Protein AF-A0A8A3PNG5-F1 (afdb_monomer_lite)

pLDDT: mean 71.39, std 20.62, range [41.38, 98.69]

Foldseek 3Di:
DDDDPPDPPDPDDPDDDDDDDDDDDPDDDDDDDDDDDDDDDDDDDDDDDDDDDPPDDDDDDDDDDDDDDDPPPDPDDDDDDDDDDDDDDDDPPCDPVVVVVVVVVVVVVVVVVVVVVVVVVVVVVVVVVVVVVVVVVVVVVVVVVVVVVVVVVVVVVVCVVCVCPPVPPPPDD

Radius of gyration: 38.14 Å; chains: 1; bounding box: 91×49×102 Å

Sequence (173 aa):
MERVKERDKYYDTARNRTNPTTEITINMPLFSHHQEQHEPSPIVEEPPKRSSSIFHRNRPESMSQSERSLSTVSSTPSQRSTRNRGFLHKNQDAQDPVIAAAEQRIINAEEMEREADRALLNARKAVAEAREHMRQLKLEMETQAKALKIRQGQANNIYKRAKPLGRHQVPGL

Organism: NCBI:txid61207

Structure (mmCIF, N/CA/C/O backbone):
data_AF-A0A8A3PNG5-F1
#
_entry.id   AF-A0A8A3PNG5-F1
#
loop_
_atom_site.group_PDB
_atom_site.id
_atom_site.type_symbol
_atom_site.label_atom_id
_atom_site.label_alt_id
_atom_site.label_comp_id
_atom_site.label_asym_id
_atom_site.label_entity_id
_atom_site.label_seq_id
_atom_site.pdbx_PDB_ins_code
_atom_site.Cartn_x
_atom_site.Cartn_y
_atom_site.Cartn_z
_atom_site.occupancy
_atom_site.B_iso_or_equiv
_atom_site.auth_seq_id
_atom_site.auth_comp_id
_atom_site.auth_asym_id
_atom_site.auth_atom_id
_atom_site.pdbx_PDB_model_num
ATOM 1 N N . MET A 1 1 ? -32.517 -28.771 34.392 1.00 47.44 1 MET A N 1
ATOM 2 C CA . MET A 1 1 ? -31.435 -28.364 33.470 1.00 47.44 1 MET A CA 1
ATOM 3 C C . MET A 1 1 ? -32.063 -27.802 32.202 1.00 47.44 1 MET A C 1
ATOM 5 O O . MET A 1 1 ? -32.140 -28.495 31.202 1.00 47.44 1 MET A O 1
ATOM 9 N N . GLU A 1 2 ? -32.576 -26.575 32.243 1.00 54.69 2 GLU A N 1
ATOM 10 C CA . GLU A 1 2 ? -33.316 -26.021 31.103 1.00 54.69 2 GLU A CA 1
ATOM 11 C C . GLU A 1 2 ? -33.284 -24.493 31.195 1.00 54.69 2 GLU A C 1
ATOM 13 O O . GLU A 1 2 ? -34.098 -23.913 31.902 1.00 54.69 2 GLU A O 1
ATOM 18 N N . ARG A 1 3 ? -32.250 -23.843 30.630 1.00 56.72 3 ARG A N 1
ATOM 19 C CA . ARG A 1 3 ? -32.218 -22.377 30.383 1.00 56.72 3 ARG A CA 1
ATOM 20 C C . ARG A 1 3 ? -30.951 -21.885 29.655 1.00 56.72 3 ARG A C 1
ATOM 22 O O . ARG A 1 3 ? -30.305 -20.935 30.087 1.00 56.72 3 ARG A O 1
ATOM 29 N N . VAL A 1 4 ? -30.574 -22.519 28.540 1.00 57.31 4 VAL A N 1
ATOM 30 C CA . VAL A 1 4 ? -29.435 -22.046 27.712 1.00 57.31 4 VAL A CA 1
ATOM 31 C C . VAL A 1 4 ? -29.830 -21.693 26.267 1.00 57.31 4 VAL A C 1
ATOM 33 O O . VAL A 1 4 ? -29.039 -21.094 25.554 1.00 57.31 4 VAL A O 1
ATOM 36 N N . LYS A 1 5 ? -31.070 -21.938 25.824 1.00 56.97 5 LYS A N 1
ATOM 37 C CA . LYS A 1 5 ? -31.448 -21.807 24.400 1.00 56.97 5 LYS A CA 1
ATOM 38 C C . LYS A 1 5 ? -32.187 -20.516 24.013 1.00 56.97 5 LYS A C 1
ATOM 40 O O . LYS A 1 5 ? -33.054 -20.550 23.150 1.00 56.97 5 LYS A O 1
ATOM 45 N N . GLU A 1 6 ? -31.875 -19.375 24.628 1.00 55.25 6 GLU A N 1
ATOM 46 C CA . GLU A 1 6 ? -32.592 -18.124 24.307 1.00 55.25 6 GLU A CA 1
ATOM 47 C C . GLU A 1 6 ? -31.699 -16.874 24.318 1.00 55.25 6 GLU A C 1
ATOM 49 O O . GLU A 1 6 ? -32.058 -15.832 24.860 1.00 55.25 6 GLU A O 1
ATOM 54 N N . ARG A 1 7 ? -30.487 -16.972 23.756 1.00 59.09 7 ARG A N 1
ATOM 55 C CA . ARG A 1 7 ? -29.574 -15.817 23.627 1.00 59.09 7 ARG A CA 1
ATOM 56 C C . ARG A 1 7 ? -29.104 -15.498 22.209 1.00 59.09 7 ARG A C 1
ATOM 58 O O . ARG A 1 7 ? -28.378 -14.525 22.050 1.00 59.09 7 ARG A O 1
ATOM 65 N N . ASP A 1 8 ? -29.598 -16.209 21.198 1.00 53.38 8 ASP A N 1
ATOM 66 C CA . ASP A 1 8 ? -29.108 -16.031 19.822 1.00 53.38 8 ASP A CA 1
ATOM 67 C C . ASP A 1 8 ? -30.072 -15.246 18.912 1.00 53.38 8 ASP A C 1
ATOM 69 O O . ASP A 1 8 ? -29.776 -15.010 17.747 1.00 53.38 8 ASP A O 1
ATOM 73 N N . LYS A 1 9 ? -31.215 -14.770 19.427 1.00 56.66 9 LYS A N 1
ATOM 74 C CA . LYS A 1 9 ? -32.243 -14.079 18.621 1.00 56.66 9 LYS A CA 1
ATOM 75 C C . LYS A 1 9 ? -32.197 -12.544 18.680 1.00 56.66 9 LYS A C 1
ATOM 77 O O . LYS A 1 9 ? -33.255 -11.921 18.671 1.00 56.66 9 LYS A O 1
ATOM 82 N N . TYR A 1 10 ? -31.024 -11.905 18.776 1.00 52.97 10 TYR A N 1
ATOM 83 C CA . TYR A 1 10 ? -30.998 -10.427 18.811 1.00 52.97 10 TYR A CA 1
ATOM 84 C C . TYR A 1 10 ? -29.872 -9.698 18.060 1.00 52.97 10 TYR A C 1
ATOM 86 O O . TYR A 1 10 ? -29.756 -8.485 18.196 1.00 52.97 10 TYR A O 1
ATOM 94 N N . TYR A 1 11 ? -29.072 -10.355 17.216 1.00 47.28 11 TYR A N 1
ATOM 95 C CA . TYR A 1 11 ? -28.070 -9.631 16.409 1.00 47.28 11 TYR A CA 1
ATOM 96 C C . TYR A 1 11 ? -27.993 -10.089 14.955 1.00 47.28 11 TYR A C 1
ATOM 98 O O . TYR A 1 11 ? -26.903 -10.247 14.417 1.00 47.28 11 TYR A O 1
ATOM 106 N N . ASP A 1 12 ? -29.145 -10.240 14.298 1.00 49.16 12 ASP A N 1
ATOM 107 C CA . ASP A 1 12 ? -29.179 -10.621 12.882 1.00 49.16 12 ASP A CA 1
ATOM 108 C C . ASP A 1 12 ? -30.165 -9.774 12.062 1.00 49.16 12 ASP A C 1
ATOM 110 O O . ASP A 1 12 ? -31.062 -10.268 11.385 1.00 49.16 12 ASP A O 1
ATOM 114 N N . THR A 1 13 ? -30.074 -8.443 12.180 1.00 57.97 13 THR A N 1
ATOM 115 C CA . THR A 1 13 ? -30.996 -7.533 11.460 1.00 57.97 13 THR A CA 1
ATOM 116 C C . THR A 1 13 ? -30.346 -6.252 10.930 1.00 57.97 13 THR A C 1
ATOM 118 O O . THR A 1 13 ? -31.007 -5.228 10.785 1.00 57.97 13 THR A O 1
ATOM 121 N N . ALA A 1 14 ? -29.051 -6.273 10.602 1.00 51.94 14 ALA A N 1
ATOM 122 C CA . ALA A 1 14 ? -28.386 -5.088 10.043 1.00 51.94 14 ALA A CA 1
ATOM 123 C C . ALA A 1 14 ? -27.287 -5.409 9.018 1.00 51.94 14 ALA A C 1
ATOM 125 O O . ALA A 1 14 ? -26.184 -4.876 9.111 1.00 51.94 14 ALA A O 1
ATOM 126 N N . ARG A 1 15 ? -27.560 -6.281 8.036 1.00 51.56 15 ARG A N 1
ATOM 127 C CA . ARG A 1 15 ? -26.575 -6.597 6.981 1.00 51.56 15 ARG A CA 1
ATOM 128 C C . ARG A 1 15 ? -27.019 -6.461 5.530 1.00 51.56 1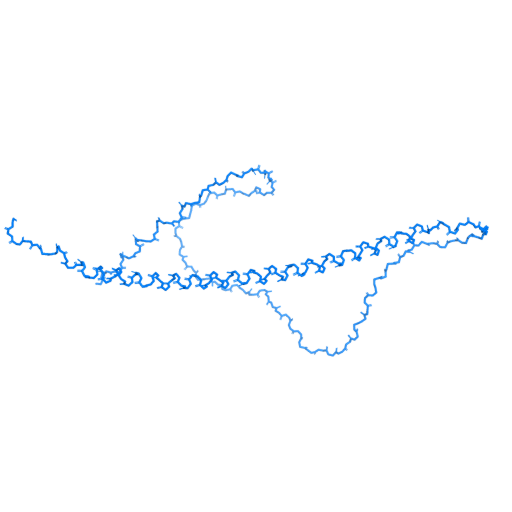5 ARG A C 1
ATOM 130 O O . ARG A 1 15 ? -26.211 -6.752 4.667 1.00 51.56 15 ARG A O 1
ATOM 137 N N . ASN A 1 16 ? -28.206 -5.939 5.229 1.00 53.56 16 ASN A N 1
ATOM 138 C CA . ASN A 1 16 ? -28.615 -5.744 3.833 1.00 53.56 16 ASN A CA 1
ATOM 139 C C . ASN A 1 16 ? -29.186 -4.348 3.591 1.00 53.56 16 ASN A C 1
ATOM 141 O O . ASN A 1 16 ? -30.399 -4.159 3.600 1.00 53.56 16 ASN A O 1
ATOM 145 N N . ARG A 1 17 ? -28.295 -3.374 3.373 1.00 47.81 17 ARG A N 1
ATOM 146 C CA . ARG A 1 17 ? -28.581 -2.147 2.610 1.00 47.81 17 ARG A CA 1
ATOM 147 C C . ARG A 1 17 ? -27.326 -1.721 1.851 1.00 47.81 17 ARG A C 1
ATOM 149 O O . ARG A 1 17 ? -26.607 -0.824 2.277 1.00 47.81 17 ARG A O 1
ATOM 156 N N . THR A 1 18 ? -27.057 -2.388 0.738 1.00 61.03 18 THR A N 1
ATOM 157 C CA . THR A 1 18 ? -26.222 -1.846 -0.337 1.00 61.03 18 THR A CA 1
ATOM 158 C C . THR A 1 18 ? -27.164 -1.400 -1.453 1.00 61.03 18 THR A C 1
ATOM 160 O O . THR A 1 18 ? -28.019 -2.161 -1.900 1.00 61.03 18 THR A O 1
ATOM 163 N N . ASN A 1 19 ? -27.073 -0.129 -1.844 1.00 56.88 19 ASN A N 1
ATOM 164 C CA . ASN A 1 19 ? -27.804 0.407 -2.991 1.00 56.88 19 ASN A CA 1
ATOM 165 C C . ASN A 1 19 ? -27.134 -0.105 -4.278 1.00 56.88 19 ASN A C 1
ATOM 167 O O . ASN A 1 19 ? -25.906 -0.019 -4.359 1.00 56.88 19 ASN A O 1
ATOM 171 N N . PRO A 1 20 ? -27.872 -0.600 -5.286 1.00 53.03 20 PRO A N 1
ATOM 172 C CA . PRO A 1 20 ? -27.276 -0.911 -6.576 1.00 53.03 20 PRO A CA 1
ATOM 173 C C . PRO A 1 20 ? -27.072 0.381 -7.382 1.00 53.03 20 PRO A C 1
ATOM 175 O O . PRO A 1 20 ? -28.025 0.997 -7.858 1.00 53.03 20 PRO A O 1
ATOM 178 N N . THR A 1 21 ? -25.813 0.793 -7.519 1.00 43.38 21 THR A N 1
ATOM 179 C CA . THR A 1 21 ? -25.363 1.765 -8.523 1.00 43.38 21 THR A CA 1
ATOM 180 C C . THR A 1 21 ? -25.505 1.135 -9.910 1.00 43.38 21 THR A C 1
ATOM 182 O O . THR A 1 21 ? -25.142 -0.019 -10.117 1.00 43.38 21 THR A O 1
ATOM 185 N N . THR A 1 22 ? -26.063 1.886 -10.855 1.00 55.47 22 THR A N 1
ATOM 186 C CA . THR A 1 22 ? -26.248 1.502 -12.258 1.00 55.47 22 THR A CA 1
ATOM 187 C C . THR A 1 22 ? -24.909 1.211 -12.939 1.00 55.47 22 THR A C 1
ATOM 189 O O . THR A 1 22 ? -24.161 2.147 -13.223 1.00 55.47 22 THR A O 1
ATOM 192 N N . GLU A 1 23 ? -24.626 -0.055 -13.252 1.00 48.59 23 GLU A N 1
ATOM 193 C CA . GLU A 1 23 ? -23.516 -0.430 -14.132 1.00 48.59 23 GLU A CA 1
ATOM 194 C C . GLU A 1 23 ? -24.025 -0.928 -15.488 1.00 48.59 23 GLU A C 1
ATOM 196 O O . GLU A 1 23 ? -24.862 -1.825 -15.607 1.00 48.59 23 GLU A O 1
ATOM 201 N N . ILE A 1 24 ? -23.497 -0.281 -16.523 1.00 50.38 24 ILE A N 1
ATOM 202 C CA . ILE A 1 24 ? -23.649 -0.595 -17.938 1.00 50.38 24 ILE A CA 1
ATOM 203 C C . ILE A 1 24 ? -23.109 -2.012 -18.169 1.00 50.38 24 ILE A C 1
ATOM 205 O O . ILE A 1 24 ? -21.919 -2.276 -18.021 1.00 50.38 24 ILE A O 1
ATOM 209 N N . THR A 1 25 ? -24.003 -2.934 -18.520 1.00 49.00 25 THR A N 1
ATOM 210 C CA . THR A 1 25 ? -23.689 -4.340 -18.793 1.00 49.00 25 THR A CA 1
ATOM 211 C C . THR A 1 25 ? -22.969 -4.470 -20.137 1.00 49.00 25 THR A C 1
ATOM 213 O O . THR A 1 25 ? -23.601 -4.397 -21.190 1.00 49.00 25 THR A O 1
ATOM 216 N N . ILE A 1 26 ? -21.652 -4.695 -20.123 1.00 62.88 26 ILE A N 1
ATOM 217 C CA . ILE A 1 26 ? -20.926 -5.201 -21.296 1.00 62.88 26 ILE A CA 1
ATOM 218 C C . ILE A 1 26 ? -20.943 -6.730 -21.220 1.00 62.88 26 ILE A C 1
ATOM 220 O O . ILE A 1 26 ? -20.246 -7.360 -20.430 1.00 62.88 26 ILE A O 1
ATOM 224 N N . ASN A 1 27 ? -21.819 -7.304 -22.038 1.00 53.50 27 ASN A N 1
ATOM 225 C CA . ASN A 1 27 ? -22.086 -8.725 -22.199 1.00 53.50 27 ASN A CA 1
ATOM 226 C C . ASN A 1 27 ? -20.880 -9.441 -22.843 1.00 53.50 27 ASN A C 1
ATOM 228 O O . ASN A 1 27 ? -20.631 -9.241 -24.028 1.00 53.50 27 ASN A O 1
ATOM 232 N N . MET A 1 28 ? -20.152 -10.281 -22.099 1.00 56.03 28 MET A N 1
ATOM 233 C CA . MET A 1 28 ? -19.136 -11.200 -22.639 1.00 56.03 28 MET A CA 1
ATOM 234 C C . MET A 1 28 ? -19.506 -12.649 -22.281 1.00 56.03 28 MET A C 1
ATOM 236 O O . MET A 1 28 ? -19.388 -13.026 -21.114 1.00 56.03 28 MET A O 1
ATOM 240 N N . PRO A 1 29 ? -19.951 -13.483 -23.242 1.00 59.94 29 PRO A N 1
ATOM 241 C CA . PRO A 1 29 ? -20.283 -14.875 -22.979 1.00 59.94 29 PRO A CA 1
ATOM 242 C C . PRO A 1 29 ? -19.094 -15.777 -23.337 1.00 59.94 29 PRO A C 1
ATOM 244 O O . PRO A 1 29 ? -18.828 -16.008 -24.514 1.00 59.94 29 PRO A O 1
ATOM 247 N N . LEU A 1 30 ? -18.383 -16.313 -22.339 1.00 55.53 30 LEU A N 1
ATOM 248 C CA . LEU A 1 30 ? -17.421 -17.401 -22.591 1.00 55.53 30 LEU A CA 1
ATOM 249 C C . LEU A 1 30 ? -17.465 -18.570 -21.597 1.00 55.53 30 LEU A C 1
ATOM 251 O O . LEU A 1 30 ? -16.761 -19.547 -21.801 1.00 55.53 30 LEU A O 1
ATOM 255 N N . PHE A 1 31 ? -18.342 -18.568 -20.591 1.00 59.53 31 PHE A N 1
ATOM 256 C CA . PHE A 1 31 ? -18.548 -19.760 -19.760 1.00 59.53 31 PHE A CA 1
ATOM 257 C C . PHE A 1 31 ? -20.022 -19.903 -19.378 1.00 59.53 31 PHE A C 1
ATOM 259 O O . PHE A 1 31 ? -20.449 -19.511 -18.297 1.00 59.53 31 PHE A O 1
ATOM 266 N N . SER A 1 32 ? -20.818 -20.475 -20.280 1.00 56.00 32 SER A N 1
ATOM 267 C CA . SER A 1 32 ? -22.090 -21.085 -19.897 1.00 56.00 32 SER A CA 1
ATOM 268 C C . SER A 1 32 ? -21.779 -22.371 -19.133 1.00 56.00 32 SER A C 1
ATOM 270 O O . SER A 1 32 ? -21.365 -23.361 -19.733 1.00 56.00 32 SER A O 1
ATOM 272 N N . HIS A 1 33 ? -21.948 -22.357 -17.811 1.00 48.41 33 HIS A N 1
ATOM 273 C CA . HIS A 1 33 ? -21.984 -23.576 -17.006 1.00 48.41 33 HIS A CA 1
ATOM 274 C C . HIS A 1 33 ? -23.395 -23.783 -16.451 1.00 48.41 33 HIS A C 1
ATOM 276 O O . HIS A 1 33 ? -24.076 -22.839 -16.055 1.00 48.41 33 HIS A O 1
ATOM 282 N N . HIS A 1 34 ? -23.826 -25.035 -16.531 1.00 47.38 34 HIS A N 1
ATOM 283 C CA . HIS A 1 34 ? -25.161 -25.573 -16.303 1.00 47.38 34 HIS A CA 1
ATOM 284 C C . HIS A 1 34 ? -25.764 -25.131 -14.953 1.00 47.38 34 HIS A C 1
ATOM 286 O O . HIS A 1 34 ? -25.139 -25.300 -13.908 1.00 47.38 34 HIS A O 1
ATOM 292 N N . GLN A 1 35 ? -26.991 -24.596 -14.966 1.00 47.72 35 GLN A N 1
ATOM 293 C CA . GLN A 1 35 ? -27.850 -24.603 -13.782 1.00 47.72 35 GLN A CA 1
ATOM 294 C C . GLN A 1 35 ? -28.387 -26.026 -13.606 1.00 47.72 35 GLN A C 1
ATOM 296 O O . GLN A 1 35 ? -29.342 -26.409 -14.277 1.00 47.72 35 GLN A O 1
ATOM 301 N N . GLU A 1 36 ? -27.802 -26.790 -12.689 1.00 43.47 36 GLU A N 1
ATOM 302 C CA . GLU A 1 36 ? -28.494 -27.920 -12.077 1.00 43.47 36 GLU A CA 1
ATOM 303 C C . GLU A 1 36 ? -29.031 -27.470 -10.719 1.00 43.47 36 GLU A C 1
ATOM 305 O O . GLU A 1 36 ? -28.287 -27.075 -9.821 1.00 43.47 36 GLU A O 1
ATOM 310 N N . GLN A 1 37 ? -30.356 -27.480 -10.596 1.00 42.03 37 GLN A N 1
ATOM 311 C CA . GLN A 1 37 ? -31.033 -27.342 -9.319 1.00 42.03 37 GLN A CA 1
ATOM 312 C C . GLN A 1 37 ? -30.815 -28.629 -8.517 1.00 42.03 37 GLN A C 1
ATOM 314 O O . GLN A 1 37 ? -31.228 -29.708 -8.939 1.00 42.03 37 GLN A O 1
ATOM 319 N N . HIS A 1 38 ? -30.172 -28.514 -7.359 1.00 41.50 38 HIS A N 1
ATOM 320 C CA . HIS A 1 38 ? -30.123 -29.570 -6.354 1.00 41.50 38 HIS A CA 1
ATOM 321 C C . HIS A 1 38 ? -30.492 -28.957 -5.001 1.00 41.50 38 HIS A C 1
ATOM 323 O O . HIS A 1 38 ? -29.753 -28.132 -4.465 1.00 41.50 38 HIS A O 1
ATOM 329 N N . GLU A 1 39 ? -31.654 -29.332 -4.465 1.00 50.16 39 GLU A N 1
ATOM 330 C CA . GLU A 1 39 ? -31.987 -29.108 -3.057 1.00 50.16 39 GLU A CA 1
ATOM 331 C C . GLU A 1 39 ? -31.218 -30.113 -2.182 1.00 50.16 39 GLU A C 1
ATOM 333 O O . GLU A 1 39 ? -31.295 -31.314 -2.453 1.00 50.16 39 GLU A O 1
ATOM 338 N N . PRO A 1 40 ? -30.507 -29.691 -1.119 1.00 52.41 40 PRO A N 1
ATOM 339 C CA . PRO A 1 40 ? -29.887 -30.641 -0.203 1.00 52.41 40 PRO A CA 1
ATOM 340 C C . PRO A 1 40 ? -30.744 -30.895 1.050 1.00 52.41 40 PRO A C 1
ATOM 342 O O . PRO A 1 40 ? -30.906 -30.034 1.915 1.00 52.41 40 PRO A O 1
ATOM 345 N N . SER A 1 41 ? -31.222 -32.132 1.188 1.00 52.69 41 SER A N 1
ATOM 346 C CA . SER A 1 41 ? -31.613 -32.757 2.462 1.00 52.69 41 SER A CA 1
ATOM 347 C C . SER A 1 41 ? -30.398 -32.956 3.399 1.00 52.69 41 SER A C 1
ATOM 349 O O . SER A 1 41 ? -29.283 -33.138 2.905 1.00 52.69 41 SER A O 1
ATOM 351 N N . PRO A 1 42 ? -30.567 -32.953 4.741 1.00 52.16 42 PRO A N 1
ATOM 352 C CA . PRO A 1 42 ? -29.456 -32.885 5.693 1.00 52.16 42 PRO A CA 1
ATOM 353 C C . PRO A 1 42 ? -28.774 -34.247 5.868 1.00 52.16 42 PRO A C 1
ATOM 355 O O . PRO A 1 42 ? -29.415 -35.216 6.276 1.00 52.16 42 PRO A O 1
ATOM 358 N N . ILE A 1 43 ? -27.468 -34.327 5.596 1.00 53.28 43 ILE A N 1
ATOM 359 C CA . ILE A 1 43 ? -26.668 -35.544 5.789 1.00 53.28 43 ILE A CA 1
ATOM 360 C C . ILE A 1 43 ? -25.387 -35.208 6.573 1.00 53.28 43 ILE A C 1
ATOM 362 O O . ILE A 1 43 ? -24.697 -34.232 6.299 1.00 53.28 43 ILE A O 1
ATOM 366 N N . VAL A 1 44 ? -25.175 -36.044 7.589 1.00 57.06 44 VAL A N 1
ATOM 367 C CA . VAL A 1 44 ? -24.167 -36.138 8.658 1.00 57.06 44 VAL A CA 1
ATOM 368 C C . VAL A 1 44 ? -22.737 -35.675 8.311 1.00 57.06 44 VAL A C 1
ATOM 370 O O . VAL A 1 44 ? -22.183 -36.020 7.273 1.00 57.06 44 VAL A O 1
ATOM 373 N N . GLU A 1 45 ? -22.128 -34.949 9.254 1.00 59.16 45 GLU A N 1
ATOM 374 C CA . GLU A 1 45 ? -20.752 -34.433 9.256 1.00 59.16 45 GLU A CA 1
ATOM 375 C C . GLU A 1 45 ? -19.716 -35.559 9.491 1.00 59.16 45 GLU A C 1
ATOM 377 O O . GLU A 1 45 ? -19.633 -36.117 10.585 1.00 59.16 45 GLU A O 1
ATOM 382 N N . GLU A 1 46 ? -18.906 -35.891 8.477 1.00 66.12 46 GLU A N 1
ATOM 383 C CA . GLU A 1 46 ? -17.646 -36.639 8.646 1.00 66.12 46 GLU A CA 1
ATOM 384 C C . GLU A 1 46 ? -16.452 -35.663 8.736 1.00 66.12 46 GLU A C 1
ATOM 386 O O . GLU A 1 46 ? -16.410 -34.666 8.009 1.00 66.12 46 GLU A O 1
ATOM 391 N N . PRO A 1 47 ? -15.447 -35.930 9.596 1.00 62.66 47 PRO A N 1
ATOM 392 C CA . PRO A 1 47 ? -14.327 -35.017 9.817 1.00 62.66 47 PRO A CA 1
ATOM 393 C C . PRO A 1 47 ? -13.430 -34.901 8.569 1.00 62.66 47 PRO A C 1
ATOM 395 O O . PRO A 1 47 ? -13.132 -35.917 7.930 1.00 62.66 47 PRO A O 1
ATOM 398 N N . PRO A 1 48 ? -12.914 -33.700 8.228 1.00 62.34 48 PRO A N 1
ATOM 399 C CA . PRO A 1 48 ? -12.102 -33.528 7.031 1.00 62.34 48 PRO A CA 1
ATOM 400 C C . PRO A 1 48 ? -10.781 -34.298 7.149 1.00 62.34 48 PRO A C 1
ATOM 402 O O . PRO A 1 48 ? -9.901 -33.976 7.955 1.00 62.34 48 PRO A O 1
ATOM 405 N N . LYS A 1 49 ? -10.617 -35.313 6.296 1.00 53.97 49 LYS A N 1
ATOM 406 C CA . LYS A 1 49 ? -9.340 -35.995 6.068 1.00 53.97 49 LYS A CA 1
ATOM 407 C C . LYS A 1 49 ? -8.370 -34.986 5.448 1.00 53.97 49 L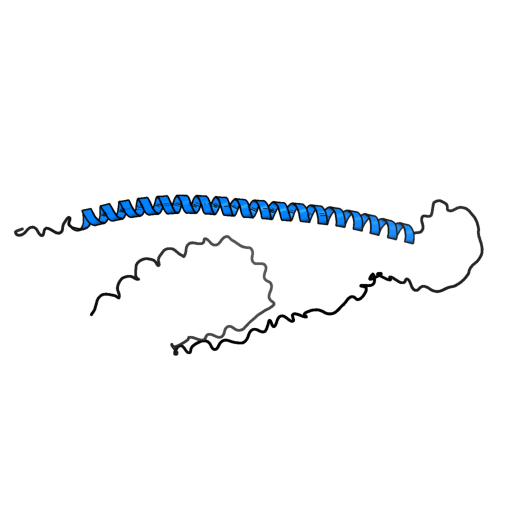YS A C 1
ATOM 409 O O . LYS A 1 49 ? -8.580 -34.500 4.341 1.00 53.97 49 LYS A O 1
ATOM 414 N N . ARG A 1 50 ? -7.322 -34.649 6.203 1.00 61.59 50 ARG A N 1
ATOM 415 C CA . ARG A 1 50 ? -6.246 -33.720 5.826 1.00 61.59 50 ARG A CA 1
ATOM 416 C C . ARG A 1 50 ? -5.605 -34.188 4.516 1.00 61.59 50 ARG A C 1
ATOM 418 O O . ARG A 1 50 ? -4.852 -35.160 4.527 1.00 61.59 50 ARG A O 1
ATOM 425 N N . SER A 1 51 ? -5.894 -33.513 3.405 1.00 61.06 51 SER A N 1
ATOM 426 C CA . SER A 1 51 ? -5.198 -33.770 2.148 1.00 61.06 51 SER A CA 1
ATOM 427 C C . SER A 1 51 ? -3.822 -33.102 2.173 1.00 61.06 51 SER A C 1
ATOM 429 O O . SER A 1 51 ? -3.621 -31.975 2.628 1.00 61.06 51 SER A O 1
ATOM 431 N N . SER A 1 52 ? -2.844 -33.902 1.778 1.00 59.72 52 SER A N 1
ATOM 432 C CA . SER A 1 52 ? -1.410 -33.685 1.851 1.00 59.72 52 SER A CA 1
ATOM 433 C C . SER A 1 52 ? -0.942 -32.490 1.023 1.00 59.72 52 SER A C 1
ATOM 435 O O . SER A 1 52 ? -1.177 -32.415 -0.179 1.00 59.72 52 SER A O 1
ATOM 437 N N . SER A 1 53 ? -0.211 -31.598 1.693 1.00 59.31 53 SER A N 1
ATOM 438 C CA . SER A 1 53 ? 0.575 -30.499 1.131 1.00 59.31 53 SER A CA 1
ATOM 439 C C . SER A 1 53 ? 1.369 -30.917 -0.115 1.00 59.31 53 SER A C 1
ATOM 441 O O . SER A 1 53 ? 2.272 -31.745 -0.028 1.00 59.31 53 SER A O 1
ATOM 443 N N . ILE A 1 54 ? 1.080 -30.295 -1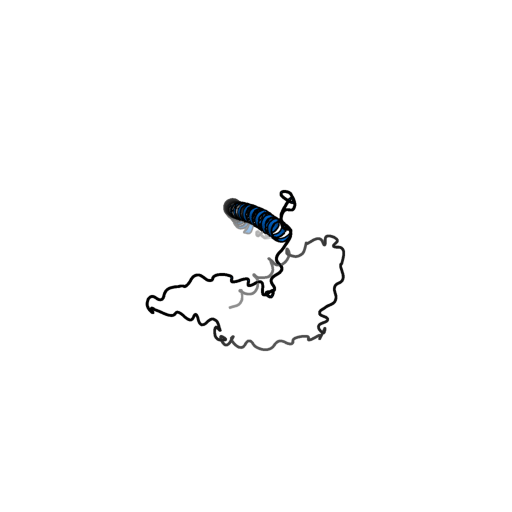.261 1.00 64.88 54 ILE A N 1
ATOM 444 C CA . ILE A 1 54 ? 1.823 -30.476 -2.525 1.00 64.88 54 ILE A CA 1
ATOM 445 C C . ILE A 1 54 ? 2.956 -29.432 -2.651 1.00 64.88 54 ILE A C 1
ATOM 447 O O . ILE A 1 54 ? 3.637 -29.337 -3.663 1.00 64.88 54 ILE A O 1
ATOM 451 N N . PHE A 1 55 ? 3.252 -28.681 -1.586 1.00 58.50 55 PHE A N 1
ATOM 452 C CA . PHE A 1 55 ? 4.408 -27.781 -1.544 1.00 58.50 55 PHE A CA 1
ATOM 453 C C . PHE A 1 55 ? 5.539 -28.405 -0.732 1.00 58.50 55 PHE A C 1
ATOM 455 O O . PHE A 1 55 ? 5.863 -27.971 0.375 1.00 58.50 55 PHE A O 1
ATOM 462 N N . HIS A 1 56 ? 6.148 -29.449 -1.292 1.00 54.38 56 HIS A N 1
ATOM 463 C CA . HIS A 1 56 ? 7.429 -29.938 -0.802 1.00 54.38 56 HIS A CA 1
ATOM 464 C C . HIS A 1 56 ? 8.510 -28.974 -1.297 1.00 54.38 56 HIS A C 1
ATOM 466 O O . HIS A 1 56 ? 8.861 -28.931 -2.474 1.00 54.38 56 HIS A O 1
ATOM 472 N N . ARG A 1 57 ? 8.985 -28.135 -0.374 1.00 53.88 57 ARG A N 1
ATOM 473 C CA . ARG A 1 57 ? 10.156 -27.277 -0.554 1.00 53.88 57 ARG A CA 1
ATOM 474 C C . ARG A 1 57 ? 11.380 -28.175 -0.720 1.00 53.88 57 ARG A C 1
ATOM 476 O O . ARG A 1 57 ? 11.889 -28.692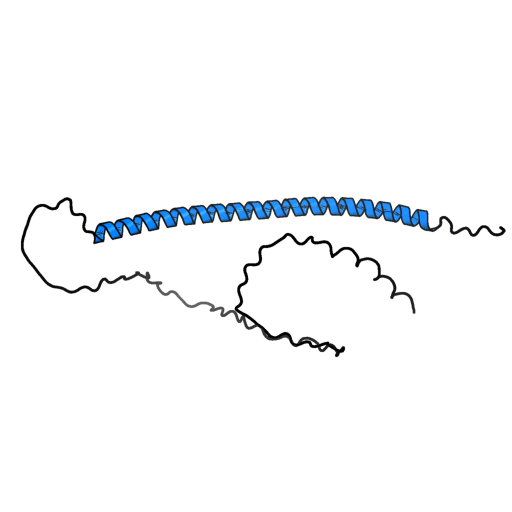 0.271 1.00 53.88 57 ARG A O 1
ATOM 483 N N . ASN A 1 58 ? 11.873 -28.328 -1.945 1.00 50.00 58 ASN A N 1
ATOM 484 C CA . ASN A 1 58 ? 13.228 -28.825 -2.149 1.00 50.00 58 ASN A CA 1
ATOM 485 C C . ASN A 1 58 ? 14.209 -27.772 -1.628 1.00 50.00 58 ASN A C 1
ATOM 487 O O . ASN A 1 58 ? 14.395 -26.711 -2.222 1.00 50.00 58 ASN A O 1
ATOM 491 N N . ARG A 1 59 ? 14.808 -28.079 -0.480 1.00 53.34 59 ARG A N 1
ATOM 492 C CA . ARG A 1 59 ? 15.968 -27.401 0.091 1.00 53.34 59 ARG A CA 1
ATOM 493 C C . ARG A 1 59 ? 17.198 -28.226 -0.295 1.00 53.34 59 ARG A C 1
ATOM 495 O O . ARG A 1 59 ? 17.367 -29.296 0.282 1.00 53.34 59 ARG A O 1
ATOM 502 N N . PRO A 1 60 ? 18.051 -27.791 -1.235 1.00 52.31 60 PRO A N 1
ATOM 503 C CA . PRO A 1 60 ? 19.393 -28.339 -1.326 1.00 52.31 60 PRO A CA 1
ATOM 504 C C . PRO A 1 60 ? 20.314 -27.572 -0.369 1.00 52.31 60 PRO A C 1
ATOM 506 O O . PRO A 1 60 ? 20.608 -26.392 -0.553 1.00 52.31 60 PRO A O 1
ATOM 509 N N . GLU A 1 61 ? 20.723 -28.267 0.689 1.00 45.12 61 GLU A N 1
ATOM 510 C CA . GLU A 1 61 ? 21.935 -27.973 1.450 1.00 45.12 61 GLU A CA 1
ATOM 511 C C . GLU A 1 61 ? 23.164 -28.176 0.542 1.00 45.12 61 GLU A C 1
ATOM 513 O O . GLU A 1 61 ? 23.255 -29.168 -0.174 1.00 45.12 61 GLU A O 1
ATOM 518 N N . SER A 1 62 ? 24.067 -27.193 0.583 1.00 50.09 62 SER A N 1
ATOM 519 C CA . SER A 1 62 ? 25.509 -27.251 0.292 1.00 50.09 62 SER A CA 1
ATOM 520 C C . SER A 1 62 ? 26.026 -28.162 -0.842 1.00 50.09 62 SER A C 1
ATOM 522 O O . SER A 1 62 ? 26.423 -29.300 -0.627 1.00 50.09 62 SER A O 1
ATOM 524 N N . MET A 1 63 ? 26.239 -27.576 -2.025 1.00 46.16 63 MET A N 1
ATOM 525 C CA . MET A 1 63 ? 27.311 -27.991 -2.941 1.00 46.16 63 MET A CA 1
ATOM 526 C C . MET A 1 63 ? 27.992 -26.743 -3.520 1.00 46.16 63 MET A C 1
ATOM 528 O O . MET A 1 63 ? 27.377 -25.955 -4.229 1.00 46.16 63 MET A O 1
ATOM 532 N N . SER A 1 64 ? 29.242 -26.566 -3.089 1.00 41.38 64 SER A N 1
ATOM 533 C CA . SER A 1 64 ? 30.433 -26.105 -3.812 1.00 41.38 64 SER A CA 1
ATOM 534 C C . SER A 1 64 ? 30.290 -25.194 -5.042 1.00 41.38 64 SER A C 1
ATOM 536 O O . SER A 1 64 ? 29.571 -25.479 -5.993 1.00 41.38 64 SER A O 1
ATOM 538 N N . GLN A 1 65 ? 31.127 -24.151 -5.028 1.00 52.03 65 GLN A N 1
ATOM 539 C CA . GLN A 1 65 ? 31.522 -23.260 -6.121 1.00 52.03 65 GLN A CA 1
ATOM 540 C C . GLN A 1 65 ? 31.392 -23.866 -7.526 1.00 52.03 65 GLN A C 1
ATOM 542 O O . GLN A 1 65 ? 31.980 -24.901 -7.832 1.00 52.03 65 GLN A O 1
ATOM 547 N N . SER A 1 66 ? 30.686 -23.153 -8.401 1.00 44.03 66 SER A N 1
ATOM 548 C CA . SER A 1 66 ? 30.857 -23.220 -9.851 1.00 44.03 66 SER A CA 1
ATOM 549 C C . SER A 1 66 ? 30.390 -21.893 -10.451 1.00 44.03 66 SER A C 1
ATOM 551 O O . SER A 1 66 ? 29.200 -21.579 -10.453 1.00 44.03 66 SER A O 1
ATOM 553 N N . GLU A 1 67 ? 31.379 -21.087 -10.839 1.00 52.12 67 GLU A N 1
ATOM 554 C CA . GLU A 1 67 ? 31.392 -20.120 -11.943 1.00 52.12 67 GLU A CA 1
ATOM 555 C C . GLU A 1 67 ? 30.040 -19.954 -12.665 1.00 52.12 67 GLU A C 1
ATOM 557 O O . GLU A 1 67 ? 29.673 -20.751 -13.530 1.00 52.12 67 GLU A O 1
ATOM 562 N N . ARG A 1 68 ? 29.286 -18.895 -12.340 1.00 48.50 68 ARG A N 1
ATOM 563 C CA . ARG A 1 68 ? 28.154 -18.479 -13.178 1.00 48.50 68 ARG A CA 1
ATOM 564 C C . ARG A 1 68 ? 28.681 -17.609 -14.304 1.00 48.50 68 ARG A C 1
ATOM 566 O O . ARG A 1 68 ? 28.883 -16.409 -14.152 1.00 48.50 68 ARG A O 1
ATOM 573 N N . SER A 1 69 ? 28.893 -18.279 -15.428 1.00 49.09 69 SER A N 1
ATOM 574 C CA . SER A 1 69 ? 29.103 -17.704 -16.744 1.00 49.09 69 SER A CA 1
ATOM 575 C C . SER A 1 69 ? 28.047 -16.643 -17.060 1.00 49.09 69 SER A C 1
ATOM 577 O O . SER A 1 69 ? 26.852 -16.819 -16.820 1.00 49.09 69 SER A O 1
ATOM 579 N N . LEU A 1 70 ? 28.531 -15.539 -17.614 1.00 55.94 70 LEU A N 1
ATOM 580 C CA . LEU A 1 70 ? 27.761 -14.442 -18.176 1.00 55.94 70 LEU A CA 1
ATOM 581 C C . LEU A 1 70 ? 26.866 -14.980 -19.301 1.00 55.94 70 LEU A C 1
ATOM 583 O O . LEU A 1 70 ? 27.361 -15.515 -20.291 1.00 55.94 70 LEU A O 1
ATOM 587 N N . SER A 1 71 ? 25.551 -14.828 -19.168 1.00 48.12 71 SER A N 1
ATOM 588 C CA . SER A 1 71 ? 24.608 -15.101 -20.253 1.00 48.12 71 SER A CA 1
ATOM 589 C C . SER A 1 71 ? 24.685 -13.964 -21.272 1.00 48.12 71 SER A C 1
ATOM 591 O O . SER A 1 71 ? 23.938 -12.990 -21.202 1.00 48.12 71 SER A O 1
ATOM 593 N N . THR A 1 72 ? 25.625 -14.059 -22.206 1.00 53.91 72 THR A N 1
ATOM 594 C CA . THR A 1 72 ? 25.666 -13.199 -23.388 1.00 53.91 72 THR A CA 1
ATOM 595 C C . THR A 1 72 ? 24.438 -13.491 -24.248 1.00 53.91 72 THR A C 1
ATOM 597 O O . THR A 1 72 ? 24.264 -14.599 -24.750 1.00 53.91 72 THR A O 1
ATOM 600 N N . VAL A 1 73 ? 23.575 -12.494 -24.434 1.00 57.97 73 VAL A N 1
ATOM 601 C CA . VAL A 1 73 ? 22.513 -12.520 -25.446 1.00 57.97 73 VAL A CA 1
ATOM 602 C C . VAL A 1 73 ? 23.147 -12.418 -26.837 1.00 57.97 73 VAL A C 1
ATOM 604 O O . VAL A 1 73 ? 23.335 -11.340 -27.393 1.00 57.97 73 VAL A O 1
ATOM 607 N N . SER A 1 74 ? 23.535 -13.557 -27.407 1.00 47.53 74 SER A N 1
ATOM 608 C CA . SER A 1 74 ? 24.028 -13.640 -28.782 1.00 47.53 74 SER A CA 1
ATOM 609 C C . SER A 1 74 ? 22.865 -13.501 -29.766 1.00 47.53 74 SER A C 1
ATOM 611 O O . SER A 1 74 ? 22.224 -14.480 -30.135 1.00 47.53 74 SER A O 1
ATOM 613 N N . SER A 1 75 ? 22.595 -12.274 -30.208 1.00 55.62 75 SER A N 1
ATOM 614 C CA . SER A 1 75 ? 21.769 -12.022 -31.393 1.00 55.62 75 SER A CA 1
ATOM 615 C C . SER A 1 75 ? 22.680 -12.089 -32.617 1.00 55.62 75 SER A C 1
ATOM 617 O O . SER A 1 75 ? 23.420 -11.149 -32.892 1.00 55.62 75 SER A O 1
ATOM 619 N N . THR A 1 76 ? 22.691 -13.213 -33.326 1.00 57.22 76 THR A N 1
ATOM 620 C CA . THR A 1 7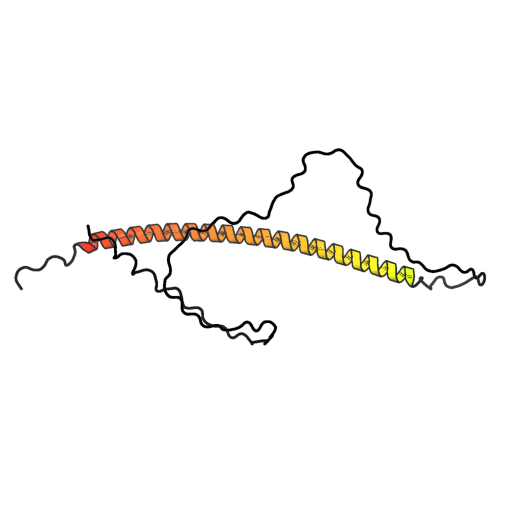6 ? 23.440 -13.376 -34.578 1.00 57.22 76 THR A CA 1
ATOM 621 C C . THR A 1 76 ? 22.605 -12.875 -35.764 1.00 57.22 76 THR A C 1
ATOM 623 O O . THR A 1 76 ? 21.568 -13.464 -36.067 1.00 57.22 76 THR A O 1
ATOM 626 N N . PRO A 1 77 ? 23.027 -11.840 -36.513 1.00 58.53 77 PRO A N 1
ATOM 627 C CA . PRO A 1 77 ? 22.511 -11.629 -37.854 1.00 58.53 77 PRO A CA 1
ATOM 628 C C . PRO A 1 77 ? 23.281 -12.547 -38.809 1.00 58.53 77 PRO A C 1
ATOM 630 O O . PRO A 1 77 ? 24.412 -12.278 -39.207 1.00 58.53 77 PRO A O 1
ATOM 633 N N . SER A 1 78 ? 22.668 -13.672 -39.172 1.00 55.03 78 SER A N 1
ATOM 634 C CA . SER A 1 78 ? 23.125 -14.480 -40.301 1.00 55.03 78 SER A CA 1
ATOM 635 C C . SER A 1 78 ? 22.695 -13.803 -41.601 1.00 55.03 78 SER A C 1
ATOM 637 O O . SER A 1 78 ? 21.538 -13.924 -41.999 1.00 55.03 78 SER A O 1
ATOM 639 N N . GLN A 1 79 ? 23.608 -13.094 -42.269 1.00 58.34 79 GLN A N 1
ATOM 640 C CA . GLN A 1 79 ? 23.478 -12.746 -43.689 1.00 58.34 79 GLN A CA 1
ATOM 641 C C . GLN A 1 79 ? 24.856 -12.771 -44.377 1.00 58.34 79 GLN A C 1
ATOM 643 O O . GLN A 1 79 ? 25.675 -11.868 -44.257 1.00 58.34 79 GLN A O 1
ATOM 648 N N . ARG A 1 80 ? 25.084 -13.892 -45.067 1.00 51.88 80 ARG A N 1
ATOM 649 C CA . ARG A 1 80 ? 25.863 -14.112 -46.299 1.00 51.88 80 ARG A CA 1
ATOM 650 C C . ARG A 1 80 ? 26.864 -13.039 -46.777 1.00 51.88 80 ARG A C 1
ATOM 652 O O . ARG A 1 80 ? 26.514 -11.957 -47.225 1.00 51.88 80 ARG A O 1
ATOM 659 N N . SER A 1 81 ? 28.107 -13.505 -46.898 1.00 59.38 81 SER A N 1
ATOM 660 C CA . SER A 1 81 ? 29.151 -13.068 -47.836 1.00 59.38 81 SER A CA 1
ATOM 661 C C . SER A 1 81 ? 28.641 -12.826 -49.265 1.00 59.38 81 SER A C 1
ATOM 663 O O . SER A 1 81 ? 28.118 -13.764 -49.858 1.00 59.38 81 SER A O 1
ATOM 665 N N . THR A 1 82 ? 28.983 -11.678 -49.864 1.00 52.84 82 THR A N 1
ATOM 666 C CA . THR A 1 82 ? 29.722 -11.619 -51.144 1.00 52.84 82 THR A CA 1
ATOM 667 C C . THR A 1 82 ? 30.331 -10.234 -51.370 1.00 52.84 82 THR A C 1
ATOM 669 O O . THR A 1 82 ? 29.670 -9.209 -51.261 1.00 52.84 82 THR A O 1
ATOM 672 N N . ARG A 1 83 ? 31.621 -10.250 -51.711 1.00 61.25 83 ARG A N 1
ATOM 673 C CA . ARG A 1 83 ? 32.457 -9.131 -52.153 1.00 61.25 83 ARG A CA 1
ATOM 674 C C . ARG A 1 83 ? 31.801 -8.364 -53.305 1.00 61.25 83 ARG A C 1
ATOM 676 O O . ARG A 1 83 ? 31.497 -8.978 -54.319 1.00 61.25 83 ARG A O 1
ATOM 683 N N . ASN A 1 84 ? 31.756 -7.037 -53.214 1.00 53.06 84 ASN A N 1
ATOM 684 C CA . ASN A 1 84 ? 31.880 -6.190 -54.396 1.00 53.06 84 ASN A CA 1
ATOM 685 C C . ASN A 1 84 ? 32.731 -4.957 -54.068 1.00 53.06 84 ASN A C 1
ATOM 687 O O . ASN A 1 84 ? 32.398 -4.156 -53.200 1.00 53.06 84 ASN A O 1
ATOM 691 N N . ARG A 1 85 ? 33.884 -4.873 -54.738 1.00 61.19 85 ARG A N 1
ATOM 692 C CA . ARG A 1 85 ? 34.766 -3.703 -54.790 1.00 61.19 85 ARG A CA 1
ATOM 693 C C . ARG A 1 85 ? 34.120 -2.628 -55.661 1.00 61.19 85 ARG A C 1
ATOM 695 O O . ARG A 1 85 ? 33.608 -2.957 -56.725 1.00 61.19 85 ARG A O 1
ATOM 702 N N . GLY A 1 86 ? 34.338 -1.367 -55.300 1.00 55.91 86 GLY A N 1
ATOM 703 C CA . GLY A 1 86 ? 34.344 -0.252 -56.248 1.00 55.91 86 GLY A CA 1
ATOM 704 C C . GLY A 1 86 ? 33.411 0.890 -55.867 1.00 55.91 86 GLY A C 1
ATOM 705 O O . GLY A 1 86 ? 32.275 0.653 -55.488 1.00 55.91 86 GLY A O 1
ATOM 706 N N . PHE A 1 87 ? 33.916 2.109 -56.064 1.00 54.47 87 PHE A N 1
ATOM 707 C CA . PHE A 1 87 ? 33.257 3.417 -55.940 1.00 54.47 87 PHE A CA 1
ATOM 708 C C . PHE A 1 87 ? 33.386 4.106 -54.583 1.00 54.47 87 PHE A C 1
ATOM 710 O O . PHE A 1 87 ? 32.500 4.154 -53.738 1.00 54.47 87 PHE A O 1
ATOM 717 N N . LEU A 1 88 ? 34.576 4.684 -54.441 1.00 64.56 88 LEU A N 1
ATOM 718 C CA . LEU A 1 88 ? 34.907 5.720 -53.490 1.00 64.56 88 LEU A CA 1
ATOM 719 C C . LEU A 1 88 ? 34.078 6.997 -53.732 1.00 64.56 88 LEU A C 1
ATOM 721 O O . LEU A 1 88 ? 33.891 7.422 -54.871 1.00 64.56 88 LEU A O 1
ATOM 725 N N . HIS A 1 89 ? 33.781 7.648 -52.605 1.00 59.47 89 HIS A N 1
ATOM 726 C CA . HIS A 1 89 ? 33.516 9.073 -52.393 1.00 59.47 89 HIS A CA 1
ATOM 727 C C . HIS A 1 89 ? 32.056 9.553 -52.386 1.00 59.47 89 HIS A C 1
ATOM 729 O O . HIS A 1 89 ? 31.360 9.549 -53.396 1.00 59.47 89 HIS A O 1
ATOM 735 N N . LYS A 1 90 ? 31.727 10.165 -51.233 1.00 51.81 90 LYS A N 1
ATOM 736 C CA . LYS A 1 90 ? 30.778 11.273 -51.045 1.00 51.81 90 LYS A CA 1
ATOM 737 C C . LYS A 1 90 ? 29.365 10.916 -50.584 1.00 51.81 90 LYS A C 1
ATOM 739 O O . LYS A 1 90 ? 28.410 11.407 -51.153 1.00 51.81 90 LYS A O 1
ATOM 744 N N . ASN A 1 91 ? 29.249 10.161 -49.492 1.00 52.88 91 ASN A N 1
ATOM 745 C CA . ASN A 1 91 ? 28.060 10.200 -48.634 1.00 52.88 91 ASN A CA 1
ATOM 746 C C . ASN A 1 91 ? 28.512 10.190 -47.170 1.00 52.88 91 ASN A C 1
ATOM 748 O O . ASN A 1 91 ? 28.466 9.166 -46.500 1.00 52.88 91 ASN A O 1
ATOM 752 N N . GLN A 1 92 ? 29.015 11.330 -46.697 1.00 54.31 92 GLN A N 1
ATOM 753 C CA . GLN A 1 92 ? 29.301 11.542 -45.274 1.00 54.31 92 GLN A CA 1
ATOM 754 C C . GLN A 1 92 ? 28.002 11.771 -44.466 1.00 54.31 92 GLN A C 1
ATOM 756 O O . GLN A 1 92 ? 28.046 11.803 -43.243 1.00 54.31 92 GLN A O 1
ATOM 761 N N . ASP A 1 93 ? 26.855 11.842 -45.159 1.00 54.81 93 ASP A N 1
ATOM 762 C CA . ASP A 1 93 ? 25.535 12.180 -44.610 1.00 54.81 93 ASP A CA 1
ATOM 763 C C . ASP A 1 93 ? 24.503 11.041 -44.720 1.00 54.81 93 ASP A C 1
ATOM 765 O O . ASP A 1 93 ? 23.361 11.186 -44.287 1.00 54.81 93 ASP A O 1
ATOM 769 N N . ALA A 1 94 ? 24.875 9.888 -45.285 1.00 60.47 94 ALA A N 1
ATOM 770 C CA . ALA A 1 94 ? 24.023 8.702 -45.274 1.00 60.47 94 ALA A CA 1
ATOM 771 C C . ALA A 1 94 ? 24.353 7.886 -44.022 1.00 60.47 94 ALA A C 1
ATOM 773 O O . ALA A 1 94 ? 25.105 6.915 -44.092 1.00 60.47 94 ALA A O 1
ATOM 774 N N . GLN A 1 95 ? 23.838 8.322 -42.869 1.00 64.69 95 GLN A N 1
ATOM 775 C CA . GLN A 1 95 ? 23.828 7.481 -41.672 1.00 64.69 95 GLN A CA 1
ATOM 776 C C . GLN A 1 95 ? 23.258 6.113 -42.060 1.00 64.69 95 GLN A C 1
ATOM 778 O O . GLN A 1 95 ? 22.180 6.033 -42.653 1.00 64.69 95 GLN A O 1
ATOM 783 N N . ASP A 1 96 ? 24.015 5.048 -41.800 1.00 82.56 96 ASP A N 1
ATOM 784 C CA . ASP A 1 96 ? 23.605 3.689 -42.144 1.00 82.56 96 ASP A CA 1
ATOM 785 C C . ASP A 1 96 ? 22.250 3.407 -41.461 1.00 82.56 96 ASP A C 1
ATOM 787 O O . ASP A 1 96 ? 22.149 3.559 -40.237 1.00 82.56 96 ASP A O 1
ATOM 791 N N . PRO A 1 97 ? 21.188 3.024 -42.199 1.00 86.62 97 PRO A N 1
ATOM 792 C CA . PRO A 1 97 ? 19.864 2.784 -41.622 1.00 86.62 97 PRO A CA 1
ATOM 793 C C . PRO A 1 97 ? 19.887 1.742 -40.496 1.00 86.62 97 PRO A C 1
ATOM 795 O O . PRO A 1 97 ? 19.026 1.764 -39.615 1.00 86.62 97 PRO A O 1
ATOM 798 N N . VAL A 1 98 ? 20.876 0.843 -40.492 1.00 89.19 98 VAL A N 1
ATOM 799 C CA . VAL A 1 98 ? 21.079 -0.125 -39.409 1.00 89.19 98 VAL A CA 1
ATOM 800 C C . VAL A 1 98 ? 21.566 0.562 -38.132 1.00 89.19 98 VAL A C 1
ATOM 802 O O . VAL A 1 98 ? 21.080 0.236 -37.048 1.00 89.19 98 VAL A O 1
ATOM 805 N N . ILE A 1 99 ? 22.484 1.524 -38.249 1.00 86.88 99 ILE A N 1
ATOM 806 C CA . ILE A 1 99 ? 23.010 2.293 -37.113 1.00 86.88 99 ILE A CA 1
ATOM 807 C C . ILE A 1 99 ? 21.904 3.184 -36.540 1.00 86.88 99 ILE A C 1
ATOM 809 O O . ILE A 1 99 ? 21.649 3.122 -35.341 1.00 86.88 99 ILE A O 1
ATOM 813 N N . ALA A 1 100 ? 21.156 3.894 -37.389 1.00 90.75 100 ALA A N 1
ATOM 814 C CA . ALA A 1 100 ? 20.031 4.726 -36.949 1.00 90.75 100 ALA A CA 1
ATOM 815 C C . ALA A 1 100 ? 18.941 3.909 -36.221 1.00 90.75 100 ALA A C 1
ATOM 817 O O . ALA A 1 100 ? 18.399 4.329 -35.198 1.00 90.75 100 ALA A O 1
ATOM 818 N N . ALA A 1 101 ? 18.641 2.698 -36.704 1.00 92.69 101 ALA A N 1
ATOM 819 C CA . ALA A 1 101 ? 17.702 1.802 -36.031 1.00 92.69 101 ALA A CA 1
ATOM 820 C C . ALA A 1 101 ? 18.233 1.289 -34.681 1.00 92.69 101 ALA A C 1
ATOM 822 O O . ALA A 1 101 ? 17.446 1.072 -33.756 1.00 92.69 101 ALA A O 1
ATOM 823 N N . ALA A 1 102 ? 19.545 1.073 -34.556 1.00 94.81 102 ALA A N 1
ATOM 824 C CA . ALA A 1 102 ? 20.171 0.692 -33.294 1.00 94.81 102 ALA A CA 1
ATOM 825 C C . ALA A 1 102 ? 20.137 1.845 -32.278 1.00 94.81 102 ALA A C 1
ATOM 827 O O . ALA A 1 102 ? 19.755 1.620 -31.131 1.00 94.81 102 ALA A O 1
ATOM 828 N N . GLU A 1 103 ? 20.443 3.071 -32.706 1.00 93.94 103 GLU A N 1
ATOM 829 C CA . GLU A 1 103 ? 20.368 4.276 -31.869 1.00 93.94 103 GLU A CA 1
ATOM 830 C C . GLU A 1 103 ? 18.956 4.496 -31.326 1.00 93.94 103 GLU A C 1
ATOM 832 O O . GLU A 1 103 ? 18.774 4.641 -30.117 1.00 93.94 103 GLU A O 1
ATOM 837 N N . GLN A 1 104 ? 17.935 4.403 -32.183 1.00 94.69 104 GLN A N 1
ATOM 838 C CA . GLN A 1 104 ? 16.549 4.554 -31.742 1.00 94.69 104 GLN A CA 1
ATOM 839 C C . GLN A 1 104 ? 16.149 3.501 -30.698 1.00 94.69 104 GLN A C 1
ATOM 841 O O . GLN A 1 104 ? 15.406 3.799 -29.764 1.00 94.69 104 GLN A O 1
ATOM 846 N N . ARG A 1 105 ? 16.640 2.260 -30.822 1.00 96.00 105 ARG A N 1
ATOM 847 C CA . ARG A 1 105 ? 16.374 1.208 -29.826 1.00 96.00 105 ARG A CA 1
ATOM 848 C C . ARG A 1 105 ? 17.009 1.522 -28.476 1.00 96.00 105 ARG A C 1
ATOM 850 O O . ARG A 1 105 ? 16.385 1.229 -27.461 1.00 96.00 105 ARG A O 1
ATOM 857 N N . ILE A 1 106 ? 18.210 2.098 -28.464 1.00 97.38 106 ILE A N 1
ATOM 858 C CA . ILE A 1 106 ? 18.894 2.508 -27.231 1.00 97.38 106 ILE A CA 1
ATOM 859 C C . ILE A 1 106 ? 18.121 3.645 -26.566 1.00 97.38 106 ILE A C 1
ATOM 861 O O . ILE A 1 106 ? 17.786 3.523 -25.394 1.00 97.38 106 ILE A O 1
ATOM 865 N N . ILE A 1 107 ? 17.745 4.680 -27.322 1.00 97.38 107 ILE A N 1
ATOM 866 C CA . ILE A 1 107 ? 16.944 5.805 -26.809 1.00 97.38 107 ILE A CA 1
ATOM 867 C C . ILE A 1 107 ? 15.651 5.294 -26.164 1.00 97.38 107 ILE A C 1
ATOM 869 O O . ILE A 1 107 ? 15.353 5.621 -25.016 1.00 97.38 107 ILE A O 1
ATOM 873 N N . ASN A 1 108 ? 14.920 4.423 -26.864 1.00 97.56 108 ASN A N 1
ATOM 874 C CA . ASN A 1 108 ? 13.690 3.842 -26.331 1.00 97.56 108 ASN A CA 1
ATOM 875 C C . ASN A 1 108 ? 13.951 3.021 -25.054 1.00 97.56 108 ASN A C 1
ATOM 877 O O . ASN A 1 108 ? 13.153 3.058 -24.120 1.00 97.56 108 ASN A O 1
ATOM 881 N N . ALA A 1 109 ? 15.049 2.263 -25.000 1.00 97.38 109 ALA A N 1
ATOM 882 C CA . ALA A 1 109 ? 15.410 1.484 -23.818 1.00 97.38 109 ALA A CA 1
ATOM 883 C C . ALA A 1 109 ? 15.743 2.382 -22.615 1.00 97.38 109 ALA A C 1
ATOM 885 O O . ALA A 1 109 ? 15.261 2.114 -21.517 1.00 97.38 109 ALA A O 1
ATOM 886 N N . GLU A 1 110 ? 16.495 3.464 -22.822 1.00 97.50 110 GLU A N 1
ATOM 887 C CA . GLU A 1 110 ? 16.829 4.435 -21.773 1.00 97.50 110 GLU A CA 1
ATOM 888 C C . GLU A 1 110 ? 15.589 5.141 -21.212 1.00 97.50 110 GLU A C 1
ATOM 890 O O . GLU A 1 110 ? 15.491 5.386 -20.007 1.00 97.50 110 GLU A O 1
ATOM 895 N N . GLU A 1 111 ? 14.630 5.488 -22.073 1.00 97.88 111 GLU A N 1
ATOM 896 C CA . GLU A 1 111 ? 13.355 6.066 -21.645 1.00 97.88 111 GLU A CA 1
ATOM 897 C C . GLU A 1 111 ? 12.544 5.081 -20.806 1.00 97.88 111 GLU A C 1
ATOM 899 O O . GLU A 1 111 ? 12.079 5.442 -19.722 1.00 97.88 111 GLU A O 1
ATOM 904 N N . MET A 1 112 ? 12.433 3.833 -21.268 1.00 96.69 112 MET A N 1
ATOM 905 C CA . MET A 1 112 ? 11.736 2.780 -20.532 1.00 96.69 112 MET A CA 1
ATOM 906 C C . MET A 1 112 ? 12.385 2.495 -19.173 1.00 96.69 112 MET A C 1
ATOM 908 O O . MET A 1 112 ? 11.669 2.304 -18.191 1.00 96.69 112 MET A O 1
ATOM 912 N N . GLU A 1 113 ? 13.718 2.493 -19.080 1.00 97.88 113 GLU A N 1
ATOM 913 C CA . GLU A 1 113 ? 14.431 2.320 -17.808 1.00 97.88 113 GLU A CA 1
ATOM 914 C C . GLU A 1 113 ? 14.105 3.458 -16.833 1.00 97.88 113 GLU A C 1
ATOM 916 O O . GLU A 1 113 ? 13.671 3.214 -15.703 1.00 97.88 113 GLU A O 1
ATOM 921 N N . ARG A 1 114 ? 14.201 4.711 -17.296 1.00 98.06 114 ARG A N 1
ATOM 922 C CA . ARG A 1 114 ? 13.835 5.887 -16.491 1.00 98.06 114 ARG A CA 1
ATOM 923 C C . ARG A 1 114 ? 12.384 5.841 -16.017 1.00 98.06 114 ARG A C 1
ATOM 925 O O . ARG A 1 114 ? 12.092 6.209 -14.875 1.00 98.06 114 ARG A O 1
ATOM 932 N N . GLU A 1 115 ? 11.463 5.428 -16.882 1.00 97.31 115 GLU A N 1
ATOM 933 C CA . GLU A 1 115 ? 10.049 5.307 -16.531 1.00 97.31 115 GLU A CA 1
ATOM 934 C C . GLU A 1 115 ? 9.814 4.200 -15.496 1.00 97.31 115 GLU A C 1
ATOM 936 O O . GLU A 1 115 ? 9.095 4.423 -14.516 1.00 97.31 115 GLU A O 1
ATOM 941 N N . ALA A 1 116 ? 10.457 3.043 -15.657 1.00 98.12 116 ALA A N 1
ATOM 942 C CA . ALA A 1 116 ? 10.371 1.937 -14.711 1.00 98.12 116 ALA A CA 1
ATOM 943 C C . ALA A 1 116 ? 10.877 2.340 -13.317 1.00 98.12 116 ALA A C 1
ATOM 945 O O . ALA A 1 116 ? 10.205 2.075 -12.314 1.00 98.12 116 ALA A O 1
ATOM 946 N N . ASP A 1 117 ? 11.999 3.054 -13.243 1.00 97.88 117 ASP A N 1
ATOM 947 C CA . ASP A 1 117 ? 12.536 3.569 -11.980 1.00 97.88 117 ASP A CA 1
ATOM 948 C C . ASP A 1 117 ? 11.582 4.562 -11.315 1.00 97.88 117 ASP A C 1
ATOM 950 O O . ASP A 1 117 ? 11.319 4.493 -10.107 1.00 97.88 117 ASP A O 1
ATOM 954 N N . ARG A 1 118 ? 10.982 5.462 -12.102 1.00 98.00 118 ARG A N 1
ATOM 955 C CA . ARG A 1 118 ? 9.961 6.386 -11.598 1.00 98.00 118 ARG A CA 1
ATOM 956 C C . ARG A 1 118 ? 8.743 5.633 -11.063 1.00 98.00 118 ARG A C 1
ATOM 958 O O . ARG A 1 118 ? 8.239 5.967 -9.987 1.00 98.00 118 ARG A O 1
ATOM 965 N N . ALA A 1 119 ? 8.274 4.617 -11.782 1.00 98.06 119 ALA A N 1
ATOM 966 C CA . ALA A 1 119 ? 7.154 3.785 -11.359 1.00 98.06 119 ALA A CA 1
ATOM 967 C C . ALA A 1 119 ? 7.469 3.038 -10.053 1.00 98.06 119 ALA A C 1
ATOM 969 O O . ALA A 1 119 ? 6.632 3.004 -9.148 1.00 98.06 119 ALA A O 1
ATOM 970 N N . LEU A 1 120 ? 8.692 2.520 -9.901 1.00 97.81 120 LEU A N 1
ATOM 971 C CA . LEU A 1 120 ? 9.157 1.862 -8.679 1.00 97.81 120 LEU A CA 1
ATOM 972 C C . LEU A 1 120 ? 9.116 2.808 -7.471 1.00 97.81 120 LEU A C 1
ATOM 974 O O . LEU A 1 120 ? 8.625 2.434 -6.401 1.00 97.81 120 LEU A O 1
ATOM 978 N N . LEU A 1 121 ? 9.615 4.038 -7.627 1.00 98.56 121 LEU A N 1
ATOM 979 C CA . LEU A 1 121 ? 9.583 5.048 -6.566 1.00 98.56 121 LEU A CA 1
ATOM 980 C C . LEU A 1 121 ? 8.145 5.401 -6.171 1.00 98.56 121 LEU A C 1
ATOM 982 O O . LEU A 1 121 ? 7.823 5.426 -4.980 1.00 98.56 121 LEU A O 1
ATOM 986 N N . ASN A 1 122 ? 7.268 5.597 -7.156 1.00 98.38 122 ASN A N 1
ATOM 987 C CA . ASN A 1 122 ? 5.851 5.870 -6.918 1.00 98.38 122 ASN A CA 1
ATOM 988 C C . ASN A 1 122 ? 5.163 4.713 -6.183 1.00 98.38 122 ASN A C 1
ATOM 990 O O . ASN A 1 122 ? 4.441 4.946 -5.215 1.00 98.38 122 ASN A O 1
ATOM 994 N N . ALA A 1 123 ? 5.430 3.467 -6.580 1.00 98.19 123 ALA A N 1
ATOM 995 C CA . ALA A 1 123 ? 4.875 2.288 -5.921 1.00 98.19 123 ALA A CA 1
ATOM 996 C C . ALA A 1 123 ? 5.322 2.198 -4.453 1.00 98.19 123 ALA A C 1
ATOM 998 O O . ALA A 1 123 ? 4.504 1.968 -3.560 1.00 98.19 123 ALA A O 1
ATOM 999 N N . ARG A 1 124 ? 6.609 2.441 -4.173 1.00 98.31 124 ARG A N 1
ATOM 1000 C CA . ARG A 1 124 ? 7.133 2.471 -2.796 1.00 98.31 124 ARG A CA 1
ATOM 1001 C C . ARG A 1 124 ? 6.469 3.562 -1.958 1.00 98.31 124 ARG A C 1
ATOM 1003 O O . ARG A 1 124 ? 6.114 3.299 -0.808 1.00 98.31 124 ARG A O 1
ATOM 1010 N N . LYS A 1 125 ? 6.271 4.750 -2.533 1.00 98.69 125 LYS A N 1
ATOM 1011 C CA . LYS A 1 125 ? 5.576 5.864 -1.877 1.00 98.69 125 LYS A CA 1
ATOM 1012 C C . LYS A 1 125 ? 4.124 5.503 -1.550 1.00 98.69 125 LYS A C 1
ATOM 1014 O O . LYS A 1 125 ? 3.730 5.608 -0.394 1.00 98.69 125 LYS A O 1
ATOM 1019 N N . ALA A 1 126 ? 3.378 4.974 -2.517 1.00 97.75 126 ALA A N 1
ATOM 1020 C CA . ALA A 1 126 ? 1.987 4.566 -2.324 1.00 97.75 126 ALA A CA 1
ATOM 1021 C C . ALA A 1 126 ? 1.834 3.492 -1.230 1.00 97.75 126 ALA A C 1
ATOM 1023 O O . ALA A 1 126 ? 0.925 3.553 -0.405 1.00 97.75 126 ALA A O 1
ATOM 1024 N N . VAL A 1 127 ? 2.754 2.522 -1.163 1.00 98.50 127 VAL A N 1
ATOM 1025 C CA . VAL A 1 127 ? 2.752 1.505 -0.096 1.00 98.50 127 VAL A CA 1
ATOM 1026 C C . VAL A 1 127 ? 3.028 2.123 1.277 1.00 98.50 127 VAL A C 1
ATOM 1028 O O . VAL A 1 127 ? 2.430 1.703 2.271 1.00 98.50 127 VAL A O 1
ATOM 1031 N N . ALA A 1 128 ? 3.933 3.100 1.360 1.00 98.44 128 ALA A N 1
ATOM 1032 C CA . ALA A 1 128 ? 4.204 3.806 2.608 1.00 98.44 128 ALA A CA 1
ATOM 1033 C C . ALA A 1 128 ? 2.967 4.581 3.092 1.00 98.44 128 ALA A C 1
ATOM 1035 O O . ALA A 1 128 ? 2.576 4.424 4.250 1.00 98.44 128 ALA A O 1
ATOM 1036 N N . GLU A 1 129 ? 2.308 5.315 2.194 1.00 98.12 129 GLU A N 1
ATOM 1037 C CA . GLU A 1 129 ? 1.066 6.051 2.469 1.00 98.12 129 GLU A CA 1
ATOM 1038 C C . GLU A 1 129 ? -0.065 5.109 2.906 1.00 98.12 129 GLU A C 1
ATOM 1040 O O . GLU A 1 129 ? -0.712 5.339 3.926 1.00 98.12 129 GLU A O 1
ATOM 1045 N N . ALA A 1 130 ? -0.256 3.980 2.217 1.00 98.12 130 ALA A N 1
ATOM 1046 C CA . ALA A 1 130 ? -1.268 2.990 2.587 1.00 98.12 130 ALA A CA 1
ATOM 1047 C C . ALA A 1 130 ? -1.037 2.409 3.995 1.00 98.12 130 ALA A C 1
ATOM 1049 O O . ALA A 1 130 ? -1.981 2.205 4.765 1.00 98.12 130 ALA A O 1
ATOM 1050 N N . ARG A 1 131 ? 0.226 2.157 4.365 1.00 98.38 131 ARG A N 1
ATOM 1051 C CA . ARG A 1 131 ? 0.589 1.699 5.718 1.00 98.38 131 ARG A CA 1
ATOM 1052 C C . ARG A 1 131 ? 0.314 2.763 6.770 1.00 98.38 131 ARG A C 1
ATOM 1054 O O . ARG A 1 131 ? -0.111 2.427 7.875 1.00 98.38 131 ARG A O 1
ATOM 1061 N N . GLU A 1 132 ? 0.581 4.023 6.457 1.00 98.31 132 GLU A N 1
ATOM 1062 C CA . GLU A 1 132 ? 0.275 5.136 7.348 1.00 98.31 132 GLU A CA 1
ATOM 1063 C C . GLU A 1 132 ? -1.232 5.279 7.562 1.00 98.31 132 GLU A C 1
ATOM 1065 O O . GLU A 1 132 ? -1.675 5.286 8.710 1.00 98.31 132 GLU A O 1
ATOM 1070 N N . HIS A 1 133 ? -2.016 5.254 6.485 1.00 97.88 133 HIS A N 1
ATOM 1071 C CA . HIS A 1 133 ? -3.474 5.303 6.548 1.00 97.88 133 HIS A CA 1
ATOM 1072 C C . HIS A 1 133 ? -4.050 4.165 7.404 1.00 97.88 133 HIS A C 1
ATOM 1074 O O . HIS A 1 133 ? -4.904 4.384 8.261 1.00 97.88 133 HIS A O 1
ATOM 1080 N N . MET A 1 134 ? -3.522 2.944 7.267 1.00 96.75 134 MET A N 1
ATOM 1081 C CA . MET A 1 134 ? -3.927 1.819 8.115 1.00 96.75 134 MET A CA 1
ATOM 1082 C C . MET A 1 134 ? -3.593 2.045 9.598 1.00 96.75 134 MET A C 1
ATOM 1084 O O . MET A 1 134 ? -4.391 1.681 10.464 1.00 96.75 134 MET A O 1
ATOM 1088 N N . ARG A 1 135 ? -2.433 2.640 9.919 1.00 97.88 135 ARG A N 1
ATOM 1089 C CA . ARG A 1 135 ? -2.100 2.985 11.313 1.00 97.88 135 ARG A CA 1
ATOM 1090 C C . ARG A 1 135 ? -3.053 4.031 11.876 1.00 97.88 135 ARG A C 1
ATOM 1092 O O . ARG A 1 135 ? -3.483 3.871 13.016 1.00 97.88 135 ARG A O 1
ATOM 1099 N N . GLN A 1 136 ? -3.371 5.063 11.099 1.00 97.56 136 GLN A N 1
ATOM 1100 C CA . GLN A 1 136 ? -4.313 6.109 11.500 1.00 97.56 136 GLN A CA 1
ATOM 1101 C C . GLN A 1 136 ? -5.698 5.509 11.763 1.00 97.56 136 GLN A C 1
ATOM 1103 O O . GLN A 1 136 ? -6.221 5.652 12.865 1.00 97.56 136 GLN A O 1
ATOM 1108 N N . LEU A 1 137 ? -6.218 4.707 10.827 1.00 97.88 137 LEU A N 1
ATOM 1109 C CA . LEU A 1 137 ? -7.502 4.026 10.989 1.00 97.88 137 LEU A CA 1
ATOM 1110 C C . LEU A 1 137 ? -7.512 3.120 12.224 1.00 97.88 137 LEU A C 1
ATOM 1112 O O . LEU A 1 137 ? -8.464 3.132 12.998 1.00 97.88 137 LEU A O 1
ATOM 1116 N N . LYS A 1 138 ? -6.446 2.345 12.455 1.00 96.25 138 LYS A N 1
ATOM 1117 C CA . LYS A 1 138 ? -6.338 1.505 13.654 1.00 96.25 138 LYS A CA 1
ATOM 1118 C C . LYS A 1 138 ? -6.427 2.343 14.932 1.00 96.25 138 LYS A C 1
ATOM 1120 O O . LYS A 1 138 ? -7.157 1.965 15.845 1.00 96.25 138 LYS A O 1
ATOM 1125 N N . LEU A 1 139 ? -5.714 3.465 14.994 1.00 97.81 139 LEU A N 1
ATOM 1126 C CA . LEU A 1 139 ? -5.738 4.357 16.151 1.00 97.81 139 LEU A CA 1
ATOM 1127 C C . LEU A 1 139 ? -7.138 4.943 16.374 1.00 97.81 139 LEU A C 1
ATOM 1129 O O . LEU A 1 139 ? -7.657 4.890 17.489 1.00 97.81 139 LEU A O 1
ATOM 1133 N N . GLU A 1 140 ? -7.780 5.441 15.319 1.00 95.25 140 GLU A N 1
ATOM 1134 C CA . GLU A 1 140 ? -9.147 5.963 15.382 1.00 95.25 140 GLU A CA 1
ATOM 1135 C C . GLU A 1 140 ? -10.124 4.894 15.875 1.00 95.25 140 GLU A C 1
ATOM 1137 O O . GLU A 1 140 ? -10.857 5.119 16.840 1.00 95.25 140 GLU A O 1
ATOM 1142 N N . MET A 1 141 ? -10.069 3.691 15.307 1.00 95.62 141 MET A N 1
ATOM 1143 C CA . MET A 1 141 ? -10.917 2.574 15.721 1.00 95.62 141 MET A CA 1
ATOM 1144 C C . MET A 1 141 ? -10.673 2.167 17.178 1.00 95.62 141 MET A C 1
ATOM 1146 O O . MET A 1 141 ? -11.627 1.894 17.905 1.00 95.62 141 MET A O 1
ATOM 1150 N N . GLU A 1 142 ? -9.426 2.169 17.652 1.00 95.69 142 GLU A N 1
ATOM 1151 C CA . GLU A 1 142 ? -9.113 1.904 19.060 1.00 95.69 142 GLU A CA 1
ATOM 1152 C C . GLU A 1 142 ? -9.692 2.976 19.992 1.00 95.69 142 GLU A C 1
ATOM 1154 O O . GLU A 1 142 ? -10.231 2.651 21.056 1.00 95.69 142 GLU A O 1
ATOM 1159 N N . THR A 1 143 ? -9.618 4.253 19.609 1.00 94.81 143 THR A N 1
ATOM 1160 C CA . THR A 1 143 ? -10.209 5.344 20.400 1.00 94.81 143 THR A CA 1
ATOM 1161 C C . THR A 1 143 ? -11.734 5.249 20.434 1.00 94.81 143 THR A C 1
ATOM 1163 O O . THR A 1 143 ? -12.330 5.338 21.512 1.00 94.81 143 THR A O 1
ATOM 1166 N N . GLN A 1 144 ? -12.368 4.955 19.296 1.00 90.25 144 GLN A N 1
ATOM 1167 C CA . GLN A 1 144 ? -13.810 4.731 19.207 1.00 90.25 144 GLN A CA 1
ATOM 1168 C C . GLN A 1 144 ? -14.240 3.512 20.027 1.00 90.25 144 GLN A C 1
ATOM 1170 O O . GLN A 1 144 ? -15.205 3.593 20.785 1.00 90.25 144 GLN A O 1
ATOM 1175 N N . ALA A 1 145 ? -13.503 2.402 19.964 1.00 93.44 145 ALA A N 1
ATOM 1176 C CA . ALA A 1 145 ? -13.793 1.205 20.750 1.00 93.44 145 ALA A CA 1
ATOM 1177 C C . ALA A 1 145 ? -13.724 1.480 22.261 1.00 93.44 145 ALA A C 1
ATOM 1179 O O . ALA A 1 145 ? -14.594 1.034 23.016 1.00 93.44 145 ALA A O 1
ATOM 1180 N N . LYS A 1 146 ? -12.735 2.261 22.718 1.00 95.00 146 LYS A N 1
ATOM 1181 C CA . LYS A 1 146 ? -12.642 2.695 24.123 1.00 95.00 146 LYS A CA 1
ATOM 1182 C C . LYS A 1 146 ? -13.840 3.561 24.522 1.00 95.00 146 LYS A C 1
ATOM 1184 O O . LYS A 1 146 ? -14.442 3.308 25.566 1.00 95.00 146 LYS A O 1
ATOM 1189 N N . ALA A 1 147 ? -14.225 4.526 23.688 1.00 94.31 147 ALA A N 1
ATOM 1190 C CA . ALA A 1 147 ? -15.385 5.381 23.938 1.00 94.31 147 ALA A CA 1
ATOM 1191 C C . ALA A 1 147 ? -16.694 4.574 23.999 1.00 94.31 147 ALA A C 1
ATOM 1193 O O . ALA A 1 147 ? -17.489 4.731 24.930 1.00 94.31 147 ALA A O 1
ATOM 1194 N N . LEU A 1 148 ? -16.892 3.648 23.058 1.00 93.94 148 LEU A N 1
ATOM 1195 C CA . LEU A 1 148 ? -18.046 2.750 23.036 1.00 93.94 148 LEU A CA 1
ATOM 1196 C C . LEU A 1 148 ? -18.089 1.850 24.269 1.00 93.94 148 LEU A C 1
ATOM 1198 O O . LEU A 1 148 ? -19.159 1.679 24.846 1.00 93.94 148 LEU A O 1
ATOM 1202 N N . LYS A 1 149 ? -16.946 1.330 24.732 1.00 95.62 149 LYS A N 1
ATOM 1203 C CA . LYS A 1 149 ? -16.874 0.523 25.958 1.00 95.62 149 LYS A CA 1
ATOM 1204 C C . LYS A 1 149 ? -17.312 1.314 27.191 1.00 95.62 149 LYS A C 1
ATOM 1206 O O . LYS A 1 149 ? -18.066 0.795 28.015 1.00 95.62 149 LYS A O 1
ATOM 1211 N N . ILE A 1 150 ? -16.889 2.575 27.307 1.00 95.94 150 ILE A N 1
ATOM 1212 C CA . ILE A 1 150 ? -17.329 3.470 28.389 1.00 95.94 150 ILE A CA 1
ATOM 1213 C C . ILE A 1 150 ? -18.843 3.691 28.305 1.00 95.94 150 ILE A C 1
ATOM 1215 O O . ILE A 1 150 ? -19.551 3.496 29.296 1.00 95.94 150 ILE A O 1
ATOM 1219 N N . ARG A 1 151 ? -19.358 4.019 27.114 1.00 94.56 151 ARG A N 1
ATOM 1220 C CA . ARG A 1 151 ? -20.793 4.244 26.880 1.00 94.56 151 ARG A CA 1
ATOM 1221 C C . ARG A 1 151 ? -21.631 2.996 27.171 1.00 94.56 151 ARG A C 1
ATOM 1223 O O . ARG A 1 151 ? -22.682 3.093 27.800 1.00 94.56 151 ARG A O 1
ATOM 1230 N N . GLN A 1 152 ? -21.156 1.817 26.778 1.00 94.94 152 GLN A N 1
ATOM 1231 C CA . GLN A 1 152 ? -21.787 0.536 27.094 1.00 94.94 152 GLN A CA 1
ATOM 1232 C C . GLN A 1 152 ? -21.807 0.288 28.608 1.00 94.94 152 GLN A C 1
ATOM 1234 O O . GLN A 1 152 ? -22.830 -0.127 29.150 1.00 94.94 152 GLN A O 1
ATOM 1239 N N . GLY A 1 153 ? -20.709 0.582 29.310 1.00 96.69 153 GLY A N 1
ATOM 1240 C CA . GLY A 1 153 ? -20.645 0.514 30.772 1.00 96.69 153 GLY A CA 1
ATOM 1241 C C . GLY A 1 153 ? -21.684 1.416 31.444 1.00 96.69 153 GLY A C 1
ATOM 1242 O O . GLY A 1 153 ? -22.416 0.968 32.328 1.00 96.69 153 GLY A O 1
ATOM 1243 N N . GLN A 1 154 ? -21.815 2.660 30.976 1.00 95.81 154 GLN A N 1
ATOM 1244 C CA . GLN A 1 154 ? -22.834 3.601 31.452 1.00 95.81 154 GLN A CA 1
ATOM 1245 C C . GLN A 1 154 ? -24.258 3.078 31.206 1.00 95.81 154 GLN A C 1
ATOM 1247 O O . GLN A 1 154 ? -25.068 3.056 32.135 1.00 95.81 154 GLN A O 1
ATOM 1252 N N . ALA A 1 155 ? -24.550 2.592 29.997 1.00 95.56 155 ALA A N 1
ATOM 1253 C CA . ALA A 1 155 ? -25.850 2.014 29.652 1.00 95.56 155 ALA A CA 1
ATOM 1254 C C . ALA A 1 155 ? -26.193 0.798 30.528 1.00 95.56 155 ALA A C 1
ATOM 1256 O O . ALA A 1 155 ? -27.298 0.708 31.062 1.00 95.56 155 ALA A O 1
ATOM 125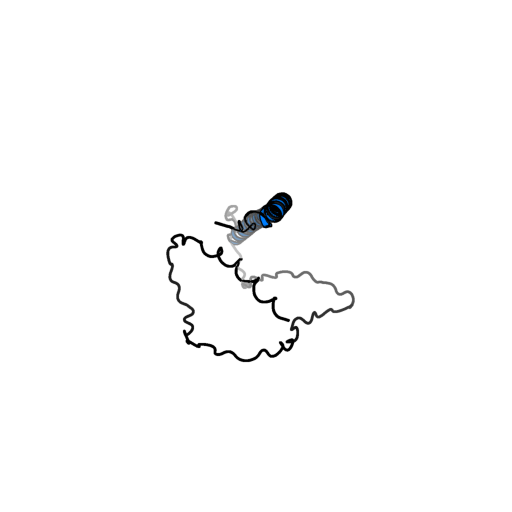7 N N . ASN A 1 156 ? -25.230 -0.096 30.766 1.00 96.44 156 ASN A N 1
ATOM 1258 C CA . ASN A 1 156 ? -25.405 -1.253 31.646 1.00 96.44 156 ASN A CA 1
ATOM 1259 C C . ASN A 1 156 ? -25.707 -0.846 33.096 1.00 96.44 156 ASN A C 1
ATOM 1261 O O . ASN A 1 156 ? -26.535 -1.477 33.757 1.00 96.44 156 ASN A O 1
ATOM 1265 N N . ASN A 1 157 ? -25.071 0.214 33.599 1.00 96.06 157 ASN A N 1
ATOM 1266 C CA . ASN A 1 157 ? -25.358 0.747 34.933 1.00 96.06 157 ASN A CA 1
ATOM 1267 C C . ASN A 1 157 ? -26.768 1.350 35.021 1.00 96.06 157 ASN A C 1
ATOM 1269 O O . ASN A 1 157 ? -27.445 1.187 36.037 1.00 96.06 157 ASN A O 1
ATOM 1273 N N . ILE A 1 158 ? -27.242 2.018 33.966 1.00 94.75 158 ILE A N 1
ATOM 1274 C CA . ILE A 1 158 ? -28.634 2.490 33.874 1.00 94.75 158 ILE A CA 1
ATOM 1275 C C . ILE A 1 158 ? -29.593 1.297 33.863 1.00 94.75 158 ILE A C 1
ATOM 1277 O O . ILE A 1 158 ? -30.510 1.257 34.677 1.00 94.75 158 ILE A O 1
ATOM 1281 N N . TYR A 1 159 ? -29.339 0.291 33.024 1.00 93.62 159 TYR A N 1
ATOM 1282 C CA . TYR A 1 159 ? -30.163 -0.915 32.936 1.00 93.62 159 TYR A CA 1
ATOM 1283 C C . TYR A 1 159 ? -30.304 -1.629 34.286 1.00 93.62 159 TYR A C 1
ATOM 1285 O O . TYR A 1 159 ? -31.414 -1.950 34.709 1.00 93.62 159 TYR A O 1
ATOM 1293 N N . LYS A 1 160 ? -29.194 -1.835 35.009 1.00 95.81 160 LYS A N 1
ATOM 1294 C CA . LYS A 1 160 ? -29.217 -2.458 36.344 1.00 95.81 160 LYS A CA 1
ATOM 1295 C C . LYS A 1 160 ? -30.079 -1.674 37.339 1.00 95.81 160 LYS A C 1
ATOM 1297 O O . LYS A 1 160 ? -30.821 -2.299 38.091 1.00 95.81 160 LYS A O 1
ATOM 1302 N N . ARG A 1 161 ? -30.008 -0.337 37.324 1.00 92.62 161 ARG A N 1
ATOM 1303 C CA . ARG A 1 161 ? -30.829 0.540 38.182 1.00 92.62 161 ARG A CA 1
ATOM 1304 C C . ARG A 1 161 ? -32.302 0.559 37.779 1.00 92.62 161 ARG A C 1
ATOM 1306 O O . ARG A 1 161 ? -33.156 0.645 38.649 1.00 92.62 161 ARG A O 1
ATOM 1313 N N . ALA A 1 162 ? -32.594 0.460 36.484 1.00 92.81 162 ALA A N 1
ATOM 1314 C CA . ALA A 1 162 ? -33.958 0.450 35.966 1.00 92.81 162 ALA A CA 1
ATOM 1315 C C . ALA A 1 162 ? -34.674 -0.893 36.191 1.00 92.81 162 ALA A C 1
ATOM 1317 O O . ALA A 1 162 ? -35.887 -0.923 36.355 1.00 92.81 162 ALA A O 1
ATOM 1318 N N . LYS A 1 163 ? -33.937 -2.011 36.240 1.00 91.88 163 LYS A N 1
ATOM 1319 C CA . LYS A 1 163 ? -34.486 -3.373 36.347 1.00 91.88 163 LYS A CA 1
ATOM 1320 C C . LYS A 1 163 ? -35.528 -3.605 37.466 1.00 91.88 163 LYS A C 1
ATOM 1322 O O . LYS A 1 163 ? -36.489 -4.322 37.181 1.00 91.88 163 LYS A O 1
ATOM 1327 N N . PRO A 1 164 ? -35.363 -3.111 38.713 1.00 90.25 164 PRO A N 1
ATOM 1328 C CA . PRO A 1 164 ? -36.362 -3.289 39.773 1.00 90.25 164 PRO A CA 1
ATOM 1329 C C . PRO A 1 164 ? -37.558 -2.326 39.682 1.00 90.25 164 PRO A C 1
ATOM 1331 O O . PRO A 1 164 ? -38.567 -2.570 40.340 1.00 90.25 164 PRO A O 1
ATOM 1334 N N . LEU A 1 165 ? -37.474 -1.255 38.885 1.00 86.56 165 LEU A N 1
ATOM 1335 C CA . LEU A 1 165 ? -38.561 -0.285 38.749 1.00 86.56 165 LEU A CA 1
ATOM 1336 C C . LEU A 1 165 ? -39.798 -0.946 38.117 1.00 86.56 165 LEU A C 1
ATOM 1338 O O . LEU A 1 165 ? -39.676 -1.845 37.287 1.00 86.56 165 LEU A O 1
ATOM 1342 N N . GLY A 1 166 ? -40.996 -0.524 38.535 1.00 81.31 166 GLY A N 1
ATOM 1343 C CA . GLY A 1 166 ? -42.272 -1.023 37.998 1.00 81.31 166 GLY A CA 1
ATOM 1344 C C . GLY A 1 166 ? -42.628 -2.470 38.364 1.00 81.31 166 GLY A C 1
ATOM 1345 O O . GLY A 1 166 ? -43.657 -2.970 37.925 1.00 81.31 166 GLY A O 1
ATOM 1346 N N . ARG A 1 167 ? -41.806 -3.158 39.170 1.00 76.81 167 ARG A N 1
ATOM 1347 C CA . ARG A 1 167 ? -42.086 -4.525 39.653 1.00 76.81 167 ARG A CA 1
ATOM 1348 C C . ARG A 1 167 ? -42.894 -4.571 40.947 1.00 76.81 167 ARG A C 1
ATOM 1350 O O . ARG A 1 167 ? -43.260 -5.657 41.391 1.00 76.81 167 ARG A O 1
ATOM 1357 N N . HIS A 1 168 ? -43.172 -3.418 41.548 1.00 71.19 168 HIS A N 1
ATOM 1358 C CA . HIS A 1 168 ? -44.156 -3.318 42.613 1.00 71.19 168 HIS A CA 1
ATOM 1359 C C . HIS A 1 168 ? -45.540 -3.478 41.977 1.00 71.19 168 HIS A C 1
ATOM 1361 O O . HIS A 1 168 ? -46.099 -2.521 41.451 1.00 71.19 168 HIS A O 1
ATOM 1367 N N . GLN A 1 169 ? -46.065 -4.707 41.979 1.00 63.94 169 GLN A N 1
ATOM 1368 C CA . GLN A 1 169 ? -47.506 -4.904 41.869 1.00 63.94 169 GLN A CA 1
ATOM 1369 C C . GLN A 1 169 ? -48.110 -4.138 43.040 1.00 63.94 169 GLN A C 1
ATOM 1371 O O . GLN A 1 169 ? -47.758 -4.414 44.185 1.00 63.94 169 GLN A O 1
ATOM 1376 N N . VAL A 1 170 ? -48.929 -3.130 42.757 1.00 63.75 170 VAL A N 1
ATOM 1377 C CA . VAL A 1 170 ? -49.713 -2.443 43.781 1.00 63.75 170 VAL A CA 1
ATOM 1378 C C . VAL A 1 170 ? -50.684 -3.499 44.322 1.00 63.75 170 VAL A C 1
ATOM 1380 O O . VAL A 1 170 ? -51.550 -3.935 43.564 1.00 63.75 170 VAL A O 1
ATOM 1383 N N . PRO A 1 171 ? -50.535 -4.009 45.558 1.00 56.09 171 PRO A N 1
ATOM 1384 C CA . PRO A 1 171 ? -51.502 -4.945 46.103 1.00 56.09 171 PRO A CA 1
ATOM 1385 C C . PRO A 1 171 ? -52.719 -4.109 46.504 1.00 56.09 171 PRO A C 1
ATOM 1387 O O . PRO A 1 171 ? -52.657 -3.393 47.500 1.00 56.09 171 PRO A O 1
ATOM 1390 N N . GLY A 1 172 ? -53.795 -4.157 45.715 1.00 62.28 172 GLY A N 1
ATOM 1391 C CA . GLY A 1 172 ? -55.088 -3.580 46.106 1.00 62.28 172 GLY A CA 1
ATOM 1392 C C . GLY A 1 172 ? -55.646 -2.439 45.250 1.00 62.28 172 GLY A C 1
ATOM 1393 O O . GLY A 1 172 ? -56.272 -1.545 45.812 1.00 62.28 172 GLY A O 1
ATOM 1394 N N . LEU A 1 173 ? -55.469 -2.473 43.925 1.00 50.75 173 LEU A N 1
ATOM 1395 C CA . LEU A 1 173 ? -56.405 -1.829 42.990 1.00 50.75 173 LEU A CA 1
ATOM 1396 C C . LEU A 1 173 ? -57.160 -2.898 42.203 1.00 50.75 173 LEU A C 1
ATOM 1398 O O . LEU A 1 173 ? -56.499 -3.890 41.817 1.00 50.75 173 LEU A O 1
#

Secondary structure (DSSP, 8-state):
----SSSSSSS-S----------------------------------------S-------------------------------------SS---HHHHHHHHHHHHHHHHHHHHHHHHHHHHHHHHHHHHHHHHHHHHHHHHHHHHHHHHHHHHHHHHHHTTTT----TT-